Protein AF-A0A7S0FZX9-F1 (afdb_monomer_lite)

Sequence (127 aa):
ELRAYVRLAKHAQAAYGRNFNRLKHFYRRLPENPLNVDRAVVLGKLDLNDADLEIFPSRGPFQPLFYIALDHAYKSVVVSVRGSATFNDVMTDLAASPVTFVARDPRGRNKPVVGATHVGMFLSAKH

Structure (mmCIF, N/CA/C/O backbone):
data_AF-A0A7S0FZX9-F1
#
_entry.id   AF-A0A7S0FZX9-F1
#
loop_
_atom_site.group_PDB
_atom_site.id
_atom_site.type_symbol
_atom_site.label_atom_id
_atom_site.label_alt_id
_atom_site.label_comp_id
_atom_site.label_asym_id
_atom_site.label_entity_id
_atom_site.label_seq_id
_atom_site.pdbx_PDB_ins_code
_atom_site.Cartn_x
_atom_site.Cartn_y
_atom_site.Cartn_z
_atom_site.occupancy
_atom_site.B_iso_or_equiv
_atom_site.auth_seq_id
_atom_site.auth_comp_id
_atom_site.auth_asym_id
_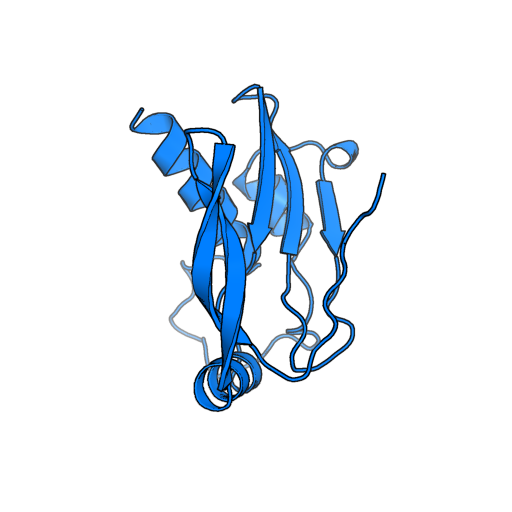atom_site.auth_atom_id
_atom_site.pdbx_PDB_model_num
ATOM 1 N N . GLU A 1 1 ? -0.647 9.099 20.231 1.00 68.81 1 GLU A N 1
ATOM 2 C CA . GLU A 1 1 ? 0.164 9.186 18.994 1.00 68.81 1 GLU A CA 1
ATOM 3 C C . GLU A 1 1 ? 0.994 7.931 18.718 1.00 68.81 1 GLU A C 1
ATOM 5 O O . GLU A 1 1 ? 0.760 7.299 17.697 1.00 68.81 1 GLU A O 1
ATOM 10 N N . LEU A 1 2 ? 1.867 7.478 19.632 1.00 83.94 2 LEU A N 1
ATOM 11 C CA . LEU A 1 2 ? 2.707 6.278 19.424 1.00 83.94 2 LEU A CA 1
ATOM 12 C C . LEU A 1 2 ? 1.925 5.017 18.994 1.00 83.94 2 LEU A C 1
ATOM 14 O O . LEU A 1 2 ? 2.343 4.298 18.092 1.00 83.94 2 LEU A O 1
ATOM 18 N N . ARG A 1 3 ? 0.747 4.770 19.584 1.00 83.88 3 ARG A N 1
ATOM 19 C CA . ARG A 1 3 ? -0.111 3.623 19.226 1.00 83.88 3 ARG A CA 1
ATOM 20 C C . ARG A 1 3 ? -0.625 3.666 17.783 1.00 83.88 3 ARG A C 1
ATOM 22 O O . ARG A 1 3 ? -0.803 2.606 17.193 1.00 83.88 3 ARG A O 1
ATOM 29 N N . ALA A 1 4 ? -0.879 4.852 17.227 1.00 81.50 4 ALA A N 1
ATOM 30 C CA . ALA A 1 4 ? -1.318 5.001 15.838 1.00 81.50 4 ALA A CA 1
ATOM 31 C C . ALA A 1 4 ? -0.157 4.734 14.872 1.00 81.50 4 ALA A C 1
ATOM 33 O O . ALA A 1 4 ? -0.321 3.983 13.917 1.00 81.50 4 ALA A O 1
ATOM 34 N N . TYR A 1 5 ? 1.046 5.232 15.180 1.00 84.94 5 TYR A N 1
ATOM 35 C CA . TYR A 1 5 ? 2.255 4.906 14.415 1.00 84.94 5 TYR A CA 1
ATOM 36 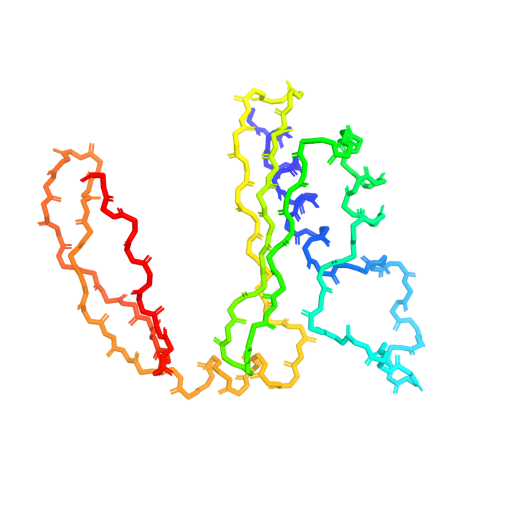C C . TYR A 1 5 ? 2.544 3.404 14.389 1.00 84.94 5 TYR A C 1
ATOM 38 O O . TYR A 1 5 ? 2.790 2.842 13.325 1.00 84.94 5 TYR A O 1
ATOM 46 N N . VAL A 1 6 ? 2.454 2.729 15.539 1.00 86.56 6 VAL A N 1
ATOM 47 C CA . VAL A 1 6 ? 2.632 1.270 15.612 1.00 86.56 6 VAL A CA 1
ATOM 48 C C . VAL A 1 6 ? 1.582 0.539 14.768 1.00 86.56 6 VAL A C 1
ATOM 50 O O . VAL A 1 6 ? 1.913 -0.434 14.093 1.00 86.56 6 VAL A O 1
ATOM 53 N N . ARG A 1 7 ? 0.326 1.005 14.761 1.00 88.88 7 ARG A N 1
ATOM 54 C CA . ARG A 1 7 ? -0.733 0.423 13.924 1.00 88.88 7 ARG A CA 1
ATOM 55 C C . ARG A 1 7 ? -0.447 0.604 12.433 1.00 88.88 7 ARG A C 1
ATOM 57 O O . ARG A 1 7 ? -0.504 -0.372 11.690 1.00 88.88 7 ARG A O 1
ATOM 64 N N . LEU A 1 8 ? -0.058 1.805 12.009 1.00 87.50 8 LEU A N 1
ATOM 65 C CA . LEU A 1 8 ? 0.334 2.080 10.624 1.00 87.50 8 LEU A CA 1
ATOM 66 C C . LEU A 1 8 ? 1.541 1.234 10.193 1.00 87.50 8 LEU A C 1
ATOM 68 O O . LEU A 1 8 ? 1.547 0.689 9.092 1.00 87.50 8 LEU A O 1
ATOM 72 N N . ALA A 1 9 ? 2.523 1.040 11.077 1.00 86.25 9 ALA A N 1
ATOM 73 C CA . ALA A 1 9 ? 3.659 0.160 10.816 1.00 86.25 9 ALA A CA 1
ATOM 74 C C . ALA A 1 9 ? 3.233 -1.309 10.632 1.00 86.25 9 ALA A C 1
ATOM 76 O O . ALA A 1 9 ? 3.765 -1.997 9.761 1.00 86.25 9 ALA A O 1
ATOM 77 N N . LYS A 1 10 ? 2.237 -1.790 11.393 1.00 86.94 10 LYS A N 1
ATOM 78 C CA . LYS A 1 10 ? 1.660 -3.129 11.185 1.00 86.94 10 LYS A CA 1
ATOM 79 C C . LYS A 1 10 ? 0.981 -3.249 9.819 1.00 86.94 10 LYS A C 1
ATOM 81 O O . LYS A 1 10 ? 1.182 -4.264 9.157 1.00 86.94 10 LYS A O 1
ATOM 86 N N . HIS A 1 11 ? 0.240 -2.228 9.377 1.00 89.81 11 HIS A N 1
ATOM 87 C CA . HIS A 1 11 ? -0.336 -2.201 8.026 1.00 89.81 11 HIS A CA 1
ATOM 88 C C . HIS A 1 11 ? 0.759 -2.257 6.955 1.00 89.81 11 HIS A C 1
ATOM 90 O O . HIS A 1 11 ? 0.736 -3.136 6.095 1.00 89.81 11 HIS A O 1
ATOM 96 N N . ALA A 1 12 ? 1.778 -1.401 7.070 1.00 87.25 12 ALA A N 1
ATOM 97 C CA . ALA A 1 12 ? 2.921 -1.403 6.159 1.00 87.25 12 ALA A CA 1
ATOM 98 C C . ALA A 1 12 ? 3.607 -2.779 6.098 1.00 87.25 12 ALA A C 1
ATOM 100 O O . ALA A 1 12 ? 3.921 -3.268 5.018 1.00 87.25 12 ALA A O 1
ATOM 101 N N . GLN A 1 13 ? 3.785 -3.452 7.238 1.00 84.06 13 GLN A N 1
ATOM 102 C CA . GLN A 1 13 ? 4.362 -4.795 7.288 1.00 84.06 13 GLN A CA 1
ATOM 103 C C . GLN A 1 13 ? 3.442 -5.865 6.671 1.00 84.06 13 GLN A C 1
ATOM 105 O O . GLN A 1 13 ? 3.927 -6.844 6.095 1.00 84.06 13 GLN A O 1
ATOM 110 N N . ALA A 1 14 ? 2.125 -5.723 6.822 1.00 85.19 14 ALA A N 1
ATOM 111 C CA . ALA A 1 14 ? 1.137 -6.647 6.277 1.00 85.19 14 ALA A CA 1
ATOM 112 C C . ALA A 1 14 ? 1.092 -6.606 4.742 1.00 85.19 14 ALA A C 1
ATOM 114 O O . ALA A 1 14 ? 0.970 -7.662 4.125 1.00 85.19 14 ALA A O 1
ATOM 115 N N . ALA A 1 15 ? 1.310 -5.437 4.127 1.00 84.50 15 ALA A N 1
ATOM 116 C CA . ALA A 1 15 ? 1.363 -5.281 2.669 1.00 84.50 15 ALA A CA 1
ATOM 117 C C . ALA A 1 15 ? 2.446 -6.141 1.988 1.00 84.50 15 ALA A C 1
ATOM 119 O O . ALA A 1 15 ? 2.318 -6.502 0.820 1.00 84.50 15 ALA A O 1
ATOM 120 N N . TYR A 1 16 ? 3.499 -6.534 2.712 1.00 80.00 16 TYR A N 1
ATOM 121 C CA . TYR A 1 16 ? 4.521 -7.448 2.193 1.00 80.00 16 TYR A CA 1
ATOM 122 C C . TYR A 1 16 ? 4.095 -8.922 2.201 1.00 80.00 16 TYR A C 1
ATOM 124 O O . TYR A 1 16 ? 4.862 -9.765 1.738 1.00 80.00 16 TYR A O 1
ATOM 132 N N . GLY A 1 17 ? 2.923 -9.265 2.751 1.00 67.00 17 GLY A N 1
ATOM 133 C CA . GLY A 1 17 ? 2.390 -10.633 2.762 1.00 67.00 17 GLY A CA 1
ATOM 134 C C . GLY A 1 17 ? 3.284 -11.659 3.472 1.00 67.00 17 GLY A C 1
ATOM 135 O O . GLY A 1 17 ? 3.121 -12.857 3.281 1.00 67.00 17 GLY A O 1
ATOM 136 N N . ARG A 1 18 ? 4.275 -11.225 4.269 1.00 59.81 18 ARG A N 1
ATOM 137 C CA . ARG A 1 18 ? 5.278 -12.120 4.869 1.00 59.81 18 ARG A CA 1
ATOM 138 C C . ARG A 1 18 ? 5.344 -11.993 6.384 1.00 59.81 18 ARG A C 1
ATOM 140 O O . ARG A 1 18 ? 5.336 -10.903 6.963 1.00 59.81 18 ARG A O 1
ATOM 147 N N . ASN A 1 19 ? 5.481 -13.137 7.046 1.00 47.91 19 ASN A N 1
ATOM 148 C CA . ASN A 1 19 ? 5.979 -13.206 8.415 1.00 47.91 19 ASN A CA 1
ATOM 149 C C . ASN A 1 19 ? 7.499 -12.990 8.393 1.00 47.91 19 ASN A C 1
ATOM 151 O O . ASN A 1 19 ? 8.257 -13.889 8.034 1.00 47.91 19 ASN A O 1
ATOM 155 N N . PHE A 1 20 ? 7.952 -11.798 8.789 1.00 40.91 20 PHE A N 1
ATOM 156 C CA . PHE A 1 20 ? 9.373 -11.419 8.822 1.00 40.91 20 PHE A CA 1
ATOM 157 C C . PHE A 1 20 ? 10.227 -12.276 9.785 1.00 40.91 20 PHE A C 1
ATOM 159 O O . PHE A 1 20 ? 11.449 -12.261 9.697 1.00 40.91 20 PHE A O 1
ATOM 166 N N . ASN A 1 21 ? 9.608 -13.113 10.629 1.00 38.34 21 ASN A N 1
ATOM 167 C CA . ASN A 1 21 ? 10.297 -14.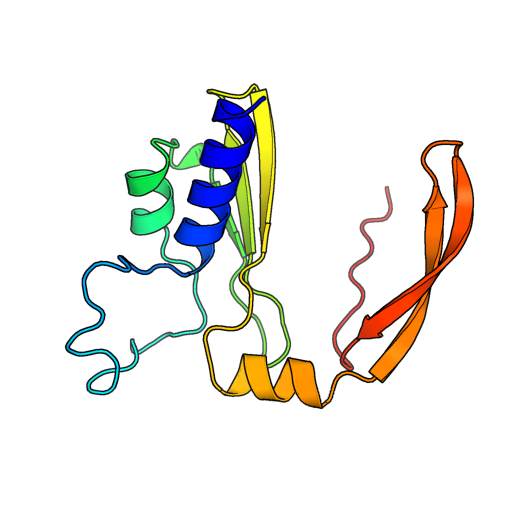039 11.540 1.00 38.34 21 ASN A CA 1
ATOM 168 C C . ASN A 1 21 ? 10.952 -15.263 10.851 1.00 38.34 21 ASN A C 1
ATOM 170 O O . ASN A 1 21 ? 11.554 -16.090 11.531 1.00 38.34 21 ASN A O 1
ATOM 174 N N . ARG A 1 22 ? 10.871 -15.411 9.518 1.00 40.47 22 ARG A N 1
ATOM 175 C CA . ARG A 1 22 ? 11.459 -16.542 8.756 1.00 40.47 22 ARG A CA 1
ATOM 176 C C . ARG A 1 22 ? 12.544 -16.127 7.745 1.00 40.47 22 ARG A C 1
ATOM 178 O O . ARG A 1 22 ? 12.664 -16.703 6.667 1.00 40.47 22 ARG A O 1
ATOM 185 N N . LEU A 1 23 ? 13.394 -15.169 8.109 1.00 40.25 23 LEU A N 1
ATOM 186 C CA . LEU A 1 23 ? 14.526 -14.700 7.285 1.00 40.25 23 LEU A CA 1
ATOM 187 C C . LEU A 1 23 ? 15.630 -15.749 7.004 1.00 40.25 23 LEU A C 1
ATOM 189 O O . LEU A 1 23 ? 16.475 -15.517 6.148 1.00 40.25 23 LEU A O 1
ATOM 193 N N . LYS A 1 24 ? 15.624 -16.930 7.642 1.00 40.44 24 LYS A N 1
ATOM 194 C CA . LYS A 1 24 ? 16.688 -17.946 7.470 1.00 40.44 24 LYS A CA 1
ATOM 195 C C . LYS A 1 24 ? 16.615 -18.791 6.183 1.00 40.44 24 LYS A C 1
ATOM 197 O O . LYS A 1 24 ? 17.569 -19.500 5.884 1.00 40.44 24 LYS A O 1
ATOM 202 N N . HIS A 1 25 ? 15.538 -18.718 5.395 1.00 41.72 25 HIS A N 1
ATOM 203 C CA . HIS A 1 25 ? 15.368 -19.551 4.183 1.00 41.72 25 HIS A CA 1
ATOM 204 C C . HIS A 1 25 ? 15.021 -18.754 2.914 1.00 41.72 25 HIS A C 1
ATOM 206 O O . HIS A 1 25 ? 14.532 -19.308 1.930 1.00 41.72 25 HIS A O 1
ATOM 212 N N . PHE A 1 26 ? 15.288 -17.447 2.941 1.00 43.56 26 PHE A N 1
ATOM 213 C CA . PHE A 1 26 ? 14.672 -16.439 2.076 1.00 43.56 26 PHE A CA 1
ATOM 214 C C . PHE A 1 26 ? 14.947 -16.583 0.567 1.00 43.56 26 PHE A C 1
ATOM 216 O O . PHE A 1 26 ? 14.169 -16.077 -0.233 1.00 43.56 26 PHE A O 1
ATOM 223 N N . TYR A 1 27 ? 15.994 -17.308 0.165 1.00 41.12 27 TYR A N 1
ATOM 224 C CA . TYR A 1 27 ? 16.368 -17.459 -1.248 1.00 41.12 27 TYR A CA 1
ATOM 225 C C . TYR A 1 27 ? 15.937 -18.780 -1.897 1.00 41.12 27 TYR A C 1
ATOM 227 O O . TYR A 1 27 ? 16.167 -18.961 -3.088 1.00 41.12 27 TYR A O 1
ATOM 235 N N . ARG A 1 28 ? 15.325 -19.725 -1.162 1.00 39.59 28 ARG A N 1
ATOM 236 C CA . ARG A 1 28 ? 15.138 -21.090 -1.698 1.00 39.59 28 ARG A CA 1
ATOM 237 C C . ARG A 1 28 ? 13.801 -21.344 -2.399 1.00 39.59 28 ARG A C 1
ATOM 239 O O . ARG A 1 28 ? 13.725 -22.288 -3.176 1.00 39.59 28 ARG A O 1
ATOM 246 N N . ARG A 1 29 ? 12.771 -20.524 -2.161 1.00 41.62 29 ARG A N 1
ATOM 247 C CA . ARG A 1 29 ? 11.498 -20.538 -2.908 1.00 41.62 29 ARG A CA 1
ATOM 248 C C . ARG A 1 29 ? 10.879 -19.144 -2.895 1.00 41.62 29 ARG A C 1
ATOM 250 O O . ARG A 1 29 ? 10.380 -18.700 -1.862 1.00 41.62 29 ARG A O 1
ATOM 257 N N . LEU A 1 30 ? 10.918 -18.456 -4.032 1.00 43.38 30 LEU A N 1
ATOM 258 C CA . LEU A 1 30 ? 10.008 -17.339 -4.271 1.00 43.38 30 LEU A CA 1
ATOM 259 C C . LEU A 1 30 ? 8.590 -17.933 -4.353 1.00 43.38 30 LEU A C 1
ATOM 261 O O . LEU A 1 30 ? 8.433 -18.976 -4.989 1.00 43.38 30 LEU A O 1
ATOM 265 N N . PRO A 1 31 ? 7.579 -17.357 -3.676 1.00 45.72 31 PRO A N 1
ATOM 266 C CA . PRO A 1 31 ? 6.205 -17.823 -3.828 1.00 45.72 31 PRO A CA 1
ATOM 267 C C . PRO A 1 31 ? 5.824 -17.770 -5.310 1.00 45.72 31 PRO A C 1
ATOM 269 O O . PRO A 1 31 ? 6.215 -16.832 -6.001 1.00 45.72 31 PRO A O 1
ATOM 272 N N . GLU A 1 32 ? 5.054 -18.755 -5.776 1.00 43.91 32 GLU A N 1
ATOM 273 C CA . GLU A 1 32 ? 4.628 -18.899 -7.180 1.00 43.91 32 GLU A CA 1
ATOM 274 C C . GLU A 1 32 ? 3.847 -17.682 -7.705 1.00 43.91 32 GLU A C 1
ATOM 276 O O . GLU A 1 32 ? 3.646 -17.545 -8.907 1.00 43.91 32 GLU A O 1
ATOM 281 N N . ASN A 1 33 ? 3.456 -16.756 -6.821 1.00 48.31 33 ASN A N 1
ATOM 282 C CA . ASN A 1 33 ? 2.839 -15.496 -7.198 1.00 48.31 33 ASN A CA 1
ATOM 283 C C . ASN A 1 33 ? 3.314 -14.321 -6.305 1.00 48.31 33 ASN A C 1
ATOM 285 O O . ASN A 1 33 ? 2.630 -13.939 -5.355 1.00 48.31 33 ASN A O 1
ATOM 289 N N . PRO A 1 34 ? 4.494 -13.720 -6.568 1.00 53.00 34 PRO A N 1
ATOM 290 C CA . PRO A 1 34 ? 5.037 -12.595 -5.788 1.00 53.00 34 PRO A CA 1
ATOM 291 C C . PRO A 1 34 ? 4.285 -11.267 -6.026 1.00 53.00 34 PRO A C 1
ATOM 293 O O . PRO A 1 34 ? 4.638 -10.228 -5.454 1.00 53.00 34 PRO A O 1
ATOM 296 N N . LEU A 1 35 ? 3.258 -11.309 -6.880 1.00 54.59 35 LEU A N 1
ATOM 297 C CA . LEU A 1 35 ? 2.477 -10.176 -7.355 1.00 54.59 35 LEU A CA 1
ATOM 298 C C . LEU A 1 35 ? 1.201 -9.925 -6.545 1.00 54.59 35 LEU A C 1
ATOM 300 O O . LEU A 1 35 ? 0.430 -9.066 -6.943 1.00 54.59 35 LEU A O 1
ATOM 304 N N . ASN A 1 36 ? 0.957 -10.633 -5.438 1.00 63.00 36 ASN A N 1
ATOM 305 C CA . ASN A 1 36 ? -0.265 -10.461 -4.650 1.00 63.00 36 ASN A CA 1
ATOM 306 C C . ASN A 1 36 ? 0.031 -10.210 -3.167 1.00 63.00 36 ASN A C 1
ATOM 308 O O . ASN A 1 36 ? 0.938 -10.806 -2.584 1.00 63.00 36 ASN A O 1
ATOM 312 N N . VAL A 1 37 ? -0.753 -9.318 -2.557 1.00 71.69 37 VAL A N 1
ATOM 313 C CA . VAL A 1 37 ? -0.823 -9.174 -1.098 1.00 71.69 37 VAL A CA 1
ATOM 314 C C . VAL A 1 37 ? -1.603 -10.367 -0.544 1.00 71.69 37 VAL A C 1
ATOM 316 O O . VAL A 1 37 ? -2.683 -10.685 -1.038 1.00 71.69 37 VAL A O 1
ATOM 319 N N . ASP A 1 38 ? -1.067 -11.031 0.479 1.00 77.69 38 ASP A N 1
ATOM 320 C CA . ASP A 1 38 ? -1.739 -12.167 1.114 1.00 77.69 38 ASP A CA 1
ATOM 321 C C . ASP A 1 38 ? -2.841 -11.678 2.067 1.00 77.69 38 ASP A C 1
ATOM 323 O O . ASP A 1 38 ? -2.569 -11.102 3.124 1.00 77.69 38 ASP A O 1
ATOM 327 N N . ARG A 1 39 ? -4.095 -11.934 1.684 1.00 84.06 39 ARG A N 1
ATOM 328 C CA . ARG A 1 39 ? -5.296 -11.566 2.441 1.00 84.06 39 ARG A CA 1
ATOM 329 C C . ARG A 1 39 ? -5.299 -12.128 3.856 1.00 84.06 39 ARG A C 1
ATOM 331 O O . ARG A 1 39 ? -5.562 -11.387 4.799 1.00 84.06 39 ARG A O 1
ATOM 338 N N . ALA A 1 40 ? -4.948 -13.401 4.021 1.00 80.50 40 ALA A N 1
ATOM 339 C CA . ALA A 1 40 ? -4.939 -14.051 5.327 1.00 80.50 40 ALA A CA 1
ATOM 340 C C . ALA A 1 40 ? -3.889 -13.420 6.251 1.00 80.50 40 ALA A C 1
ATOM 342 O O . ALA A 1 40 ? -4.126 -13.253 7.449 1.00 80.50 40 ALA A O 1
ATOM 343 N N . VAL A 1 41 ? -2.747 -13.001 5.695 1.00 7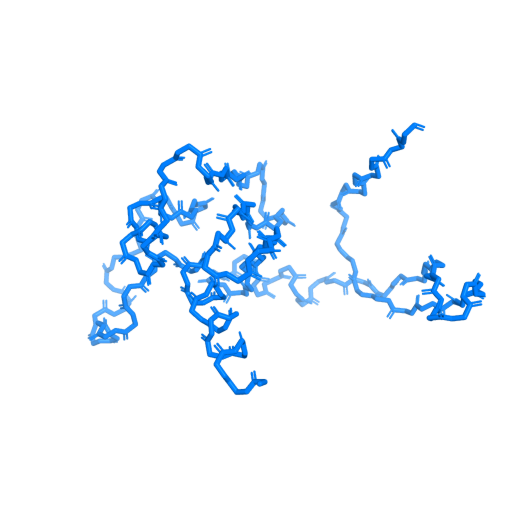9.38 41 VAL A N 1
ATOM 344 C CA . VAL A 1 41 ? -1.716 -12.280 6.454 1.00 79.38 41 VAL A CA 1
ATOM 345 C C . VAL A 1 41 ? -2.206 -10.905 6.903 1.00 79.38 41 VAL A C 1
ATOM 347 O O . VAL A 1 41 ? -1.933 -10.519 8.041 1.00 79.38 41 VAL A O 1
ATOM 350 N N . VAL A 1 42 ? -2.913 -10.163 6.045 1.00 81.19 42 VAL A N 1
ATOM 351 C CA . VAL A 1 42 ? -3.456 -8.841 6.399 1.00 81.19 42 VAL A CA 1
ATOM 352 C C . VAL A 1 42 ? -4.504 -8.971 7.500 1.00 81.19 42 VAL A C 1
ATOM 354 O O . VAL A 1 42 ? -4.347 -8.346 8.550 1.00 81.19 42 VAL A O 1
ATOM 357 N N . LEU A 1 43 ? -5.508 -9.830 7.307 1.00 84.88 43 LEU A N 1
ATOM 358 C CA . LEU A 1 43 ? -6.577 -10.049 8.284 1.00 84.88 43 LEU A CA 1
ATOM 359 C C . LEU A 1 43 ? -6.013 -10.535 9.627 1.00 84.88 43 LEU A C 1
ATOM 361 O O . LEU A 1 43 ? -6.287 -9.936 10.664 1.00 84.88 43 LEU A O 1
ATOM 365 N N . GLY A 1 44 ? -5.135 -11.544 9.613 1.00 81.38 44 GLY A N 1
ATOM 366 C CA . GLY A 1 44 ? -4.587 -12.134 10.836 1.00 81.38 44 GLY A CA 1
ATOM 367 C C . GLY A 1 44 ? -3.641 -11.219 11.625 1.00 81.38 44 GLY A C 1
ATOM 368 O O . GLY A 1 44 ? -3.597 -11.292 12.850 1.00 81.38 44 GLY A O 1
ATOM 369 N N . LYS A 1 45 ? -2.873 -10.338 10.966 1.00 81.06 45 LYS A N 1
ATOM 370 C CA . LYS A 1 45 ? -1.960 -9.409 11.668 1.00 81.06 45 LYS A CA 1
ATOM 371 C C . LYS A 1 45 ? -2.660 -8.184 12.244 1.00 81.06 45 LYS A C 1
ATOM 373 O O . LYS A 1 45 ? -2.121 -7.546 13.157 1.00 81.06 45 LYS A O 1
ATOM 378 N N . LEU A 1 46 ? -3.783 -7.801 11.649 1.00 85.44 46 LEU A N 1
ATOM 379 C CA . LEU A 1 46 ? -4.450 -6.539 11.938 1.00 85.44 46 LEU A CA 1
ATOM 380 C C . LEU A 1 46 ? -5.796 -6.722 12.629 1.00 85.44 46 LEU A C 1
ATOM 382 O O . LEU A 1 46 ? -6.333 -5.717 13.086 1.00 85.44 46 LEU A O 1
ATOM 386 N N . ASP A 1 47 ? -6.277 -7.955 12.780 1.00 86.50 47 ASP A N 1
ATOM 387 C CA . ASP A 1 47 ? -7.580 -8.236 13.389 1.00 86.50 47 ASP A CA 1
ATOM 388 C C . ASP A 1 47 ? -8.688 -7.437 12.679 1.00 86.50 47 ASP A C 1
ATOM 390 O O . ASP A 1 47 ? -9.462 -6.701 13.284 1.00 86.50 47 ASP A O 1
ATOM 394 N N . LEU A 1 48 ? -8.646 -7.475 11.343 1.00 86.38 48 LEU A N 1
ATOM 395 C CA . LEU A 1 48 ? -9.629 -6.835 10.470 1.00 86.38 48 LEU A CA 1
ATOM 396 C C . LEU A 1 48 ? -10.672 -7.867 10.054 1.00 86.38 48 LEU A C 1
ATOM 398 O O . LEU A 1 48 ? -10.343 -9.046 9.897 1.00 86.38 48 LEU A O 1
ATOM 402 N N . ASN A 1 49 ? -11.899 -7.416 9.798 1.00 89.38 49 ASN A N 1
ATOM 403 C CA . ASN A 1 49 ? -12.893 -8.274 9.167 1.00 89.38 49 ASN A CA 1
ATOM 404 C C . ASN A 1 49 ? -12.612 -8.401 7.671 1.00 89.38 49 ASN A C 1
ATOM 406 O O . ASN A 1 49 ? -12.066 -7.499 7.036 1.00 89.38 49 ASN A O 1
ATOM 410 N N . ASP A 1 50 ? -13.051 -9.512 7.090 1.00 87.62 50 ASP A N 1
ATOM 411 C CA . ASP A 1 50 ? -12.870 -9.763 5.662 1.00 87.62 50 ASP A CA 1
ATOM 412 C C . ASP A 1 50 ? -13.595 -8.734 4.778 1.00 87.62 50 ASP A C 1
ATOM 414 O O . ASP A 1 50 ? -13.044 -8.286 3.776 1.00 87.62 50 ASP A O 1
ATOM 418 N N . ALA A 1 51 ? -14.791 -8.302 5.191 1.00 90.94 51 ALA A N 1
ATOM 419 C CA . ALA A 1 51 ? -15.578 -7.282 4.494 1.00 90.94 51 ALA A CA 1
ATOM 420 C C . ALA A 1 51 ? -14.923 -5.887 4.509 1.00 90.94 51 ALA A C 1
ATOM 422 O O . ALA A 1 51 ? -15.255 -5.041 3.683 1.00 90.94 51 ALA A O 1
ATOM 423 N N . ASP A 1 52 ? -13.980 -5.664 5.425 1.00 91.19 52 ASP A N 1
ATOM 424 C CA . ASP A 1 52 ? -13.305 -4.383 5.624 1.00 91.19 52 ASP A CA 1
ATOM 425 C C . ASP A 1 52 ? -12.001 -4.283 4.825 1.00 91.19 52 ASP A C 1
ATOM 427 O O . ASP A 1 52 ? -11.254 -3.322 4.999 1.00 91.19 52 ASP A O 1
ATOM 431 N N . LEU A 1 53 ? -11.695 -5.266 3.972 1.00 89.44 53 LEU A N 1
ATOM 432 C CA . LEU A 1 53 ? -10.441 -5.358 3.235 1.00 89.44 53 LEU A CA 1
ATOM 433 C C . LEU A 1 53 ? -10.677 -5.566 1.737 1.00 89.44 53 LEU A C 1
ATOM 435 O O . LEU A 1 53 ? -11.259 -6.565 1.320 1.00 89.44 53 LEU A O 1
ATOM 439 N N . GLU A 1 54 ? -10.090 -4.694 0.922 1.00 90.12 54 GLU A N 1
ATOM 440 C CA . GLU A 1 54 ? -10.019 -4.861 -0.528 1.00 90.12 54 GLU A CA 1
ATOM 441 C C . GLU A 1 54 ? -8.564 -4.852 -1.000 1.00 90.12 54 GLU A C 1
ATOM 443 O O . GLU A 1 54 ? -7.805 -3.923 -0.715 1.00 90.12 54 GLU A O 1
ATOM 448 N N . ILE A 1 55 ? -8.158 -5.900 -1.720 1.00 84.50 55 ILE A N 1
ATOM 449 C CA . ILE A 1 55 ? -6.788 -6.073 -2.215 1.00 84.50 55 ILE A CA 1
ATOM 450 C C . ILE A 1 55 ? -6.767 -5.840 -3.715 1.00 84.50 55 ILE A C 1
ATOM 452 O O . ILE A 1 55 ? -7.493 -6.491 -4.461 1.00 84.50 55 ILE A O 1
ATOM 456 N N . PHE A 1 56 ? -5.861 -4.973 -4.158 1.00 80.31 56 PHE A N 1
ATOM 457 C CA . PHE A 1 56 ? -5.697 -4.648 -5.565 1.00 80.31 56 PHE A CA 1
ATOM 458 C C . PHE A 1 56 ? -4.462 -5.379 -6.102 1.00 80.31 56 PHE A C 1
ATOM 460 O O . PHE A 1 56 ? -3.335 -5.011 -5.754 1.00 80.31 56 PHE A O 1
ATOM 467 N N . PRO A 1 57 ? -4.641 -6.437 -6.916 1.00 70.00 57 PRO A N 1
ATOM 468 C CA . PRO A 1 57 ? -3.520 -7.150 -7.506 1.00 70.00 57 PRO A CA 1
ATOM 469 C C . PRO A 1 57 ? -2.807 -6.266 -8.530 1.00 70.00 57 PRO A C 1
ATOM 471 O O . PRO A 1 57 ? -3.418 -5.428 -9.201 1.00 70.00 57 PRO A O 1
ATOM 474 N N . SER A 1 58 ? -1.507 -6.494 -8.685 1.00 70.69 58 SER A N 1
ATOM 475 C CA . SER A 1 58 ? -0.710 -5.811 -9.696 1.00 70.69 58 SER A CA 1
ATOM 476 C C . SER A 1 58 ? -1.099 -6.330 -11.073 1.00 70.69 58 SER A C 1
ATOM 478 O O . SER A 1 58 ? -1.131 -7.540 -11.296 1.00 70.69 58 SER A O 1
ATOM 480 N N . ARG A 1 59 ? -1.380 -5.425 -12.017 1.00 69.19 59 ARG A N 1
ATOM 481 C CA . ARG A 1 59 ? -1.671 -5.779 -13.417 1.00 69.19 59 ARG A CA 1
ATOM 482 C C . ARG A 1 59 ? -0.441 -5.665 -14.319 1.00 69.19 59 ARG A C 1
ATOM 484 O O . ARG A 1 59 ? -0.577 -5.738 -15.537 1.00 69.19 59 ARG A O 1
ATOM 491 N N . GLY A 1 60 ? 0.753 -5.461 -13.759 1.00 67.06 60 GLY A N 1
ATOM 492 C CA . GLY A 1 60 ? 1.979 -5.363 -14.544 1.00 67.06 60 GLY A CA 1
ATOM 493 C C . GLY A 1 60 ? 3.235 -5.090 -13.712 1.00 67.06 60 GLY A C 1
ATOM 494 O O . GLY A 1 60 ? 3.141 -4.684 -12.559 1.00 67.06 60 GLY A O 1
ATOM 495 N N . PRO A 1 61 ? 4.431 -5.258 -14.297 1.00 62.00 61 PRO A N 1
ATOM 496 C CA . PRO A 1 61 ? 5.706 -5.247 -13.569 1.00 62.00 61 PRO A CA 1
ATOM 497 C C . PRO A 1 61 ? 6.044 -3.924 -12.864 1.00 62.00 61 PRO A C 1
ATOM 499 O O . PRO A 1 61 ? 6.881 -3.931 -11.973 1.00 62.00 61 PRO A O 1
ATOM 502 N N . PHE A 1 62 ? 5.389 -2.822 -13.244 1.00 67.62 62 PHE A N 1
ATOM 503 C CA . PHE A 1 62 ? 5.601 -1.477 -12.692 1.00 67.62 62 PHE A CA 1
ATOM 504 C C . PHE A 1 62 ? 4.409 -0.967 -11.869 1.00 67.62 62 PHE A C 1
ATOM 506 O O . PHE A 1 62 ? 4.381 0.199 -11.482 1.00 67.62 62 PHE A O 1
ATOM 513 N N . GLN A 1 63 ? 3.373 -1.790 -11.663 1.00 67.88 63 GLN A N 1
ATOM 514 C CA . GLN A 1 63 ? 2.193 -1.357 -10.920 1.00 67.88 63 GLN A CA 1
ATOM 515 C C . GLN A 1 63 ? 2.359 -1.610 -9.421 1.00 67.88 63 GLN A C 1
ATOM 517 O O . GLN A 1 63 ? 2.720 -2.729 -9.034 1.00 67.88 63 GLN A O 1
ATOM 522 N N . PRO A 1 64 ? 2.052 -0.605 -8.577 1.00 75.00 64 PRO A N 1
ATOM 523 C CA . PRO A 1 64 ? 2.171 -0.746 -7.140 1.00 75.00 64 PRO A CA 1
ATOM 524 C C . PRO A 1 64 ? 1.183 -1.790 -6.631 1.00 75.00 64 PRO A C 1
ATOM 526 O O . PRO A 1 64 ? 0.042 -1.875 -7.087 1.00 75.00 64 PRO A O 1
ATOM 529 N N . LEU A 1 65 ? 1.621 -2.548 -5.632 1.00 80.25 65 LEU A N 1
ATOM 530 C CA . LEU A 1 65 ? 0.751 -3.444 -4.886 1.00 80.25 65 LEU A CA 1
ATOM 531 C C . LEU A 1 65 ? 0.222 -2.740 -3.663 1.00 80.25 65 LEU A C 1
ATOM 533 O O . LEU A 1 65 ? 0.998 -2.221 -2.865 1.00 80.25 65 LEU A O 1
ATOM 537 N N . PHE A 1 66 ? -1.093 -2.728 -3.508 1.00 86.75 66 PHE A N 1
ATOM 538 C CA . PHE A 1 66 ? -1.718 -2.079 -2.373 1.00 86.75 66 PHE A CA 1
ATOM 539 C C . PHE A 1 66 ? -3.029 -2.753 -1.991 1.00 86.75 66 PHE A C 1
ATOM 541 O O . PHE A 1 66 ? -3.626 -3.515 -2.753 1.00 86.75 66 PHE A O 1
ATOM 548 N N . TYR A 1 67 ? -3.476 -2.455 -0.782 1.00 89.06 67 TYR A N 1
ATOM 549 C CA . TYR A 1 67 ? -4.818 -2.774 -0.330 1.00 89.06 67 TYR A CA 1
ATOM 550 C C . TYR A 1 67 ? -5.434 -1.548 0.338 1.00 89.06 67 TYR A C 1
ATOM 552 O O . TYR A 1 67 ? -4.727 -0.637 0.787 1.00 89.06 67 TYR A O 1
ATOM 560 N N . ILE A 1 68 ? -6.758 -1.542 0.406 1.00 91.94 68 ILE A N 1
ATOM 561 C CA . ILE A 1 68 ? -7.548 -0.566 1.146 1.00 91.94 68 ILE A CA 1
ATOM 562 C C . ILE A 1 68 ? -8.234 -1.316 2.282 1.00 91.94 68 ILE A C 1
ATOM 564 O O . ILE A 1 68 ? -8.799 -2.383 2.059 1.00 91.94 68 ILE A O 1
ATOM 568 N N . ALA A 1 69 ? -8.147 -0.782 3.497 1.00 93.00 69 ALA A N 1
ATOM 569 C CA . ALA A 1 69 ? -8.789 -1.363 4.666 1.00 93.00 69 ALA A CA 1
ATOM 570 C C . ALA A 1 69 ? -9.564 -0.324 5.479 1.00 93.00 69 ALA A C 1
ATOM 572 O O . ALA A 1 69 ? -9.117 0.818 5.620 1.00 93.00 69 ALA A O 1
ATOM 573 N N . LEU A 1 70 ? -10.685 -0.740 6.065 1.00 93.12 70 LEU A N 1
ATOM 574 C CA . LEU A 1 70 ? -11.385 -0.000 7.111 1.00 93.12 70 LEU A CA 1
ATOM 575 C C . LEU A 1 70 ? -10.863 -0.464 8.476 1.00 93.12 70 LEU A C 1
ATOM 577 O O . LEU A 1 70 ? -11.123 -1.580 8.914 1.00 93.12 70 LEU A O 1
ATOM 581 N N . ASP A 1 71 ? -10.098 0.386 9.161 1.00 91.25 71 ASP A N 1
ATOM 582 C CA . ASP A 1 71 ? -9.575 0.093 10.498 1.00 91.25 71 ASP A CA 1
ATOM 583 C C . ASP A 1 71 ? -10.482 0.705 11.570 1.00 91.25 71 ASP A C 1
ATOM 585 O O . ASP A 1 71 ? -10.300 1.841 12.022 1.00 91.25 71 ASP A O 1
ATOM 589 N N . HIS A 1 72 ? -11.478 -0.070 11.997 1.00 90.31 72 HIS A N 1
ATOM 590 C CA . HIS A 1 72 ? -12.446 0.354 13.008 1.00 90.31 72 HIS A CA 1
ATOM 591 C C . HIS A 1 72 ? -11.813 0.670 14.368 1.00 90.31 72 HIS A C 1
ATOM 593 O O . HIS A 1 72 ? -12.312 1.549 15.074 1.00 90.31 72 HIS A O 1
ATOM 599 N N . ALA A 1 73 ? -10.691 0.030 14.722 1.00 88.00 73 ALA A N 1
ATOM 600 C CA . ALA A 1 73 ? -10.004 0.287 15.988 1.00 88.00 73 ALA A CA 1
ATOM 601 C C . ALA A 1 73 ? -9.467 1.728 16.073 1.00 88.00 73 ALA A C 1
ATOM 603 O O . ALA A 1 73 ? -9.396 2.303 17.160 1.00 88.00 73 ALA A O 1
ATOM 604 N N . TYR A 1 74 ? -9.131 2.324 14.925 1.00 87.62 74 TYR A N 1
ATOM 605 C CA . TYR A 1 74 ? -8.602 3.687 14.821 1.00 87.62 74 TYR A CA 1
ATOM 606 C C . TYR A 1 74 ? -9.522 4.640 14.047 1.00 87.62 74 TYR A C 1
ATOM 608 O O . TYR A 1 74 ? -9.168 5.804 13.862 1.00 87.62 74 TYR A O 1
ATOM 616 N N . LYS A 1 75 ? -10.719 4.175 13.659 1.00 90.62 75 LYS A N 1
ATOM 617 C CA . LYS A 1 75 ? -11.728 4.927 12.895 1.00 90.62 75 LYS A CA 1
ATOM 618 C C . LYS A 1 75 ? -11.140 5.567 11.632 1.00 90.62 75 LYS A C 1
ATOM 620 O O . LYS A 1 75 ? -11.384 6.740 11.353 1.00 90.62 75 LYS A O 1
ATOM 625 N N . SER A 1 76 ? -10.344 4.803 10.888 1.00 89.62 76 SER A N 1
ATOM 626 C CA . SER A 1 76 ? -9.622 5.292 9.714 1.00 89.62 76 SER A CA 1
ATOM 627 C C . SER A 1 76 ? -9.807 4.392 8.496 1.00 89.62 76 SER A C 1
ATOM 629 O O . SER A 1 76 ? -9.987 3.182 8.605 1.00 89.62 76 SER A O 1
ATOM 631 N N . VAL A 1 77 ? -9.719 5.005 7.316 1.00 93.19 77 VAL A N 1
ATOM 632 C CA . VAL A 1 77 ? -9.498 4.293 6.054 1.00 93.19 77 VAL A CA 1
ATOM 633 C C . VAL A 1 77 ? -7.995 4.262 5.811 1.00 93.19 77 VAL A C 1
ATOM 635 O O . VAL A 1 77 ? -7.344 5.309 5.815 1.00 93.19 77 VAL A O 1
ATOM 638 N N . VAL A 1 78 ? -7.432 3.075 5.615 1.00 92.50 78 VAL A N 1
ATOM 639 C CA . VAL A 1 78 ? -5.996 2.877 5.411 1.00 92.50 78 VAL A CA 1
ATOM 640 C C . VAL A 1 78 ? -5.752 2.379 3.997 1.00 92.50 78 VAL A C 1
ATOM 642 O O . VAL A 1 78 ? -6.188 1.292 3.632 1.00 92.50 78 VAL A O 1
ATOM 645 N N . VAL A 1 79 ? -4.995 3.152 3.223 1.00 91.81 79 VAL A N 1
ATOM 646 C CA . VAL A 1 79 ? -4.413 2.697 1.957 1.00 91.81 79 VAL A CA 1
ATOM 647 C C . VAL A 1 79 ? -2.976 2.289 2.242 1.00 91.81 79 VAL A C 1
ATOM 649 O O . VAL A 1 79 ? -2.146 3.131 2.586 1.00 91.81 79 VAL A O 1
ATOM 652 N N . SER A 1 80 ? -2.677 0.996 2.143 1.00 90.19 80 SER A N 1
ATOM 653 C CA . SER A 1 80 ? -1.327 0.488 2.380 1.00 90.19 80 SER A CA 1
ATOM 654 C C . SER A 1 80 ? -0.685 0.088 1.066 1.00 90.19 80 SER A C 1
ATOM 656 O O . SER A 1 80 ? -1.100 -0.882 0.438 1.00 90.19 80 SER A O 1
ATOM 658 N N . VAL A 1 81 ? 0.331 0.849 0.665 1.00 87.31 81 VAL A N 1
ATOM 659 C CA . VAL A 1 81 ? 1.128 0.588 -0.534 1.00 87.31 81 VAL A CA 1
ATOM 660 C C . VAL A 1 81 ? 2.376 -0.188 -0.130 1.00 87.31 81 VAL A C 1
ATOM 662 O O . VAL A 1 81 ? 3.126 0.232 0.754 1.00 87.31 81 VAL A O 1
ATOM 665 N N . ARG A 1 82 ? 2.595 -1.336 -0.767 1.00 85.62 82 ARG A N 1
ATOM 666 C CA . ARG A 1 82 ? 3.808 -2.133 -0.606 1.00 85.62 82 ARG A CA 1
ATOM 667 C C . ARG A 1 82 ? 4.972 -1.390 -1.259 1.00 85.62 82 ARG A C 1
ATOM 669 O O . ARG A 1 82 ? 4.869 -0.978 -2.410 1.00 85.62 82 ARG A O 1
ATOM 676 N N . GLY A 1 83 ? 6.077 -1.257 -0.532 1.00 79.31 83 GLY A N 1
ATOM 677 C CA . GLY A 1 83 ? 7.348 -0.837 -1.120 1.00 79.31 83 GLY A CA 1
ATOM 678 C C . GLY A 1 83 ? 8.027 -1.978 -1.882 1.00 79.31 83 GLY A C 1
ATOM 679 O O . GLY A 1 83 ? 7.409 -2.995 -2.216 1.00 79.31 83 GLY A O 1
ATOM 680 N N . SER A 1 84 ? 9.322 -1.827 -2.132 1.00 82.62 84 SER A N 1
ATOM 681 C CA . SER A 1 84 ? 10.095 -2.739 -2.973 1.00 82.62 84 SER A CA 1
ATOM 682 C C . SER A 1 84 ? 10.303 -4.097 -2.289 1.00 82.62 84 SER A C 1
ATOM 684 O O . SER A 1 84 ? 10.890 -4.192 -1.210 1.00 82.62 84 SER A O 1
ATOM 686 N N . ALA A 1 85 ? 9.801 -5.170 -2.904 1.00 77.31 85 ALA A N 1
ATOM 687 C CA . ALA A 1 85 ? 9.859 -6.537 -2.372 1.00 77.31 85 ALA A CA 1
ATOM 688 C C . ALA A 1 85 ? 10.425 -7.556 -3.375 1.00 77.31 85 ALA A C 1
ATOM 690 O O . ALA A 1 85 ? 10.756 -8.685 -3.000 1.00 77.31 85 ALA A O 1
ATOM 691 N N . THR A 1 86 ? 10.507 -7.178 -4.649 1.00 74.12 86 THR A N 1
ATOM 692 C CA . THR A 1 86 ? 10.991 -8.006 -5.754 1.00 74.12 86 THR A CA 1
ATOM 693 C C . THR A 1 86 ? 12.090 -7.287 -6.530 1.00 74.12 86 THR A C 1
ATOM 695 O O . THR A 1 86 ? 12.239 -6.071 -6.441 1.00 74.12 86 THR A O 1
ATOM 698 N N . PHE A 1 87 ? 12.854 -8.040 -7.326 1.00 73.81 87 PHE A N 1
ATOM 699 C CA . PHE A 1 87 ? 13.854 -7.454 -8.219 1.00 73.81 87 PHE A CA 1
ATOM 700 C C . PHE A 1 87 ? 13.226 -6.465 -9.216 1.00 73.81 87 PHE A C 1
ATOM 702 O O . PHE A 1 87 ? 13.797 -5.412 -9.471 1.00 73.81 87 PHE A O 1
ATOM 709 N N . ASN A 1 88 ? 12.019 -6.756 -9.711 1.00 74.12 88 ASN A N 1
ATOM 710 C CA . ASN A 1 88 ? 11.291 -5.850 -10.600 1.00 74.12 88 ASN A CA 1
ATOM 711 C C . ASN A 1 88 ? 10.926 -4.534 -9.907 1.00 74.12 88 ASN A C 1
ATOM 713 O O . ASN A 1 88 ? 11.058 -3.485 -10.529 1.00 74.12 88 ASN A O 1
ATOM 717 N N . ASP A 1 89 ? 10.535 -4.567 -8.628 1.00 75.75 89 ASP A N 1
ATOM 718 C CA . ASP A 1 89 ? 10.262 -3.337 -7.873 1.00 75.75 89 ASP A CA 1
ATOM 719 C C . ASP A 1 89 ? 11.532 -2.472 -7.782 1.00 75.75 89 ASP A C 1
ATOM 721 O O . ASP A 1 89 ? 11.491 -1.283 -8.067 1.00 75.75 89 ASP A O 1
ATOM 725 N N . VAL A 1 90 ? 12.689 -3.082 -7.495 1.00 79.06 90 VAL A N 1
ATOM 726 C CA . VAL A 1 90 ? 13.979 -2.366 -7.448 1.00 79.06 90 VAL A CA 1
ATOM 727 C C . VAL A 1 90 ? 14.339 -1.769 -8.811 1.00 79.06 90 VAL A C 1
ATOM 729 O O . VAL A 1 90 ? 14.770 -0.622 -8.890 1.00 79.06 90 VAL A O 1
ATOM 732 N N . MET A 1 91 ? 14.147 -2.524 -9.895 1.00 79.62 91 MET A N 1
ATOM 733 C CA . MET A 1 91 ? 14.387 -2.014 -11.247 1.00 79.62 91 MET A CA 1
ATOM 734 C C . MET A 1 91 ? 13.429 -0.874 -11.608 1.00 79.62 91 MET A C 1
ATOM 736 O O . MET A 1 91 ? 13.8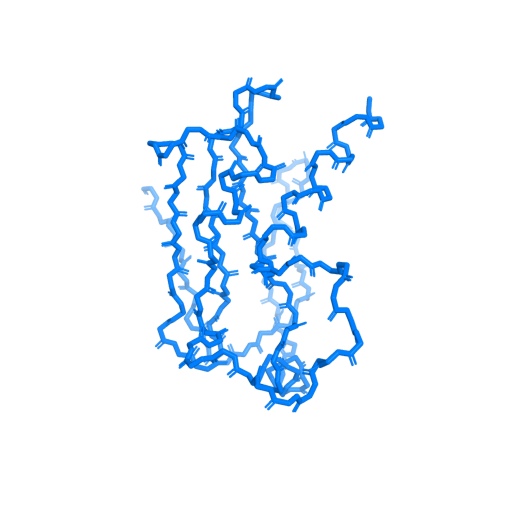41 0.062 -12.286 1.00 79.62 91 MET A O 1
ATOM 740 N N . THR A 1 92 ? 12.185 -0.928 -11.125 1.00 77.31 92 THR A N 1
ATOM 741 C CA . THR A 1 92 ? 11.203 0.158 -11.252 1.00 77.31 92 THR A CA 1
ATOM 742 C C . THR A 1 92 ? 11.680 1.408 -10.522 1.00 77.31 92 THR A C 1
ATOM 744 O O . THR A 1 92 ? 11.639 2.499 -11.075 1.00 77.31 92 THR A O 1
ATOM 747 N N . ASP A 1 93 ? 12.188 1.272 -9.300 1.00 80.31 93 ASP A N 1
ATOM 748 C CA . ASP A 1 93 ? 12.688 2.422 -8.544 1.00 80.31 93 ASP A CA 1
ATOM 749 C C . ASP A 1 93 ? 13.909 3.062 -9.229 1.00 80.31 93 ASP A C 1
ATOM 751 O O . ASP A 1 93 ? 14.025 4.286 -9.277 1.00 80.31 93 ASP A O 1
ATOM 755 N N . LEU A 1 94 ? 14.801 2.243 -9.801 1.00 81.19 94 LEU A N 1
ATOM 756 C CA . LEU A 1 94 ? 16.014 2.704 -10.488 1.00 81.19 94 LEU A CA 1
ATOM 757 C C . LEU A 1 94 ? 15.750 3.352 -11.851 1.00 81.19 94 LEU A C 1
ATOM 759 O O . LEU A 1 94 ? 16.488 4.254 -12.242 1.00 81.19 94 LEU A O 1
ATOM 763 N N . ALA A 1 95 ? 14.742 2.887 -12.589 1.00 82.31 95 ALA A N 1
ATOM 764 C CA . ALA A 1 95 ? 14.400 3.430 -13.903 1.00 82.31 95 ALA A CA 1
ATOM 765 C C . ALA A 1 95 ? 13.337 4.548 -13.840 1.00 82.31 95 ALA A C 1
ATOM 767 O O . ALA A 1 95 ? 12.964 5.116 -14.873 1.00 82.31 95 ALA A O 1
ATOM 768 N N . ALA A 1 96 ? 12.885 4.920 -12.636 1.00 81.69 96 ALA A N 1
ATOM 769 C CA . ALA A 1 96 ? 11.957 6.021 -12.441 1.00 81.69 96 ALA A CA 1
ATOM 770 C C . ALA A 1 96 ? 12.571 7.355 -12.891 1.00 81.69 96 ALA A C 1
ATOM 772 O O . ALA A 1 96 ? 13.705 7.701 -12.566 1.00 81.69 96 ALA A O 1
ATOM 773 N N . SER A 1 97 ? 11.787 8.134 -13.631 1.00 82.19 97 SER A N 1
ATOM 774 C CA . SER A 1 97 ? 12.170 9.465 -14.096 1.00 82.19 97 SER A CA 1
ATOM 775 C C . SER A 1 97 ? 11.527 10.546 -13.227 1.00 82.19 97 SER A C 1
ATOM 777 O O . SER A 1 97 ? 10.388 10.377 -12.779 1.00 82.19 97 SER A O 1
ATOM 779 N N . PRO A 1 98 ? 12.213 11.675 -12.986 1.00 83.94 98 PRO A N 1
ATOM 780 C CA . PRO A 1 98 ? 11.623 12.785 -12.258 1.00 83.94 98 PRO A CA 1
ATOM 781 C C . PRO A 1 98 ? 10.471 13.393 -13.065 1.00 83.94 98 PRO A C 1
ATOM 783 O O . PRO A 1 98 ? 10.608 13.672 -14.255 1.00 83.94 98 PRO A O 1
ATOM 786 N N . VAL A 1 99 ? 9.340 13.630 -12.406 1.00 85.12 99 VAL A N 1
ATOM 787 C CA . VAL A 1 99 ? 8.177 14.316 -12.972 1.00 85.12 99 VAL A CA 1
ATOM 788 C C . VAL A 1 99 ? 7.658 15.351 -11.991 1.00 85.12 99 VAL A C 1
ATOM 790 O O . VAL A 1 99 ? 7.541 15.114 -10.787 1.00 85.12 99 VAL A O 1
ATOM 793 N N . THR A 1 100 ? 7.314 16.511 -12.537 1.00 86.69 100 THR A N 1
ATOM 794 C CA . THR A 1 100 ? 6.699 17.601 -11.789 1.00 86.69 100 THR A CA 1
ATOM 795 C C . THR A 1 100 ? 5.184 17.478 -11.854 1.00 86.69 100 THR A C 1
ATOM 797 O O . THR A 1 100 ? 4.609 17.391 -12.937 1.00 86.69 100 THR A O 1
ATOM 800 N N . PHE A 1 101 ? 4.526 17.525 -10.701 1.00 83.56 101 PHE A N 1
ATOM 801 C CA . PHE A 1 101 ? 3.071 17.598 -10.602 1.00 83.56 101 PHE A CA 1
ATOM 802 C C . PHE A 1 101 ? 2.644 18.647 -9.574 1.00 83.56 101 PHE A C 1
ATOM 804 O O . PHE A 1 101 ? 3.432 19.110 -8.748 1.00 83.56 101 PHE A O 1
ATOM 811 N N . VAL A 1 102 ? 1.381 19.063 -9.652 1.00 89.12 102 VAL A N 1
ATOM 812 C CA . VAL A 1 102 ? 0.807 20.062 -8.748 1.00 89.12 102 VAL A CA 1
ATOM 813 C C . VAL A 1 102 ? 0.155 19.346 -7.571 1.00 89.12 102 VAL A C 1
ATOM 815 O O . VAL A 1 102 ? -0.7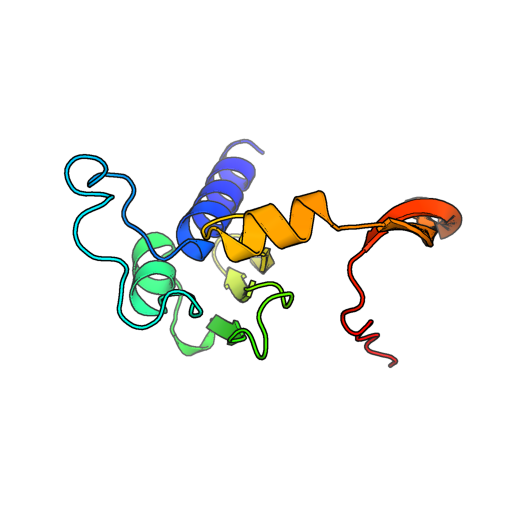95 18.590 -7.758 1.00 89.12 102 VAL A O 1
ATOM 818 N N . ALA A 1 103 ? 0.642 19.607 -6.360 1.00 84.69 103 ALA A N 1
ATOM 819 C CA . ALA A 1 103 ? 0.016 19.150 -5.124 1.00 84.69 103 ALA A CA 1
ATOM 820 C C . ALA A 1 103 ? -0.582 20.338 -4.360 1.00 84.69 103 ALA A C 1
ATOM 822 O O . ALA A 1 103 ? -0.049 21.450 -4.401 1.00 84.69 103 ALA A O 1
ATOM 823 N N . ARG A 1 104 ? -1.686 20.108 -3.641 1.00 85.38 104 ARG A N 1
ATOM 824 C CA . ARG A 1 104 ? -2.229 21.096 -2.701 1.00 85.38 104 ARG A CA 1
ATOM 825 C C . ARG A 1 104 ? -1.453 21.045 -1.391 1.00 85.38 104 ARG A C 1
ATOM 827 O O . ARG A 1 104 ? -1.286 19.976 -0.811 1.00 85.38 104 ARG A O 1
ATOM 834 N N . ASP A 1 105 ? -0.997 22.200 -0.922 1.00 85.12 105 ASP A N 1
ATOM 835 C CA . ASP A 1 105 ? -0.435 22.334 0.419 1.00 85.12 105 ASP A CA 1
ATOM 836 C C . ASP A 1 105 ? -1.547 22.314 1.498 1.00 85.12 105 ASP A C 1
ATOM 838 O O . ASP A 1 105 ? -2.733 22.436 1.171 1.00 85.12 105 ASP A O 1
ATOM 842 N N . PRO A 1 106 ? -1.205 22.204 2.798 1.00 83.81 106 PRO A N 1
ATOM 843 C CA . PRO A 1 106 ? -2.194 22.220 3.884 1.00 83.81 106 PRO A CA 1
ATOM 844 C C . PRO A 1 106 ? -3.021 23.512 3.988 1.00 83.81 106 PRO A C 1
ATOM 846 O O . PRO A 1 106 ? -4.005 23.553 4.717 1.00 83.81 106 PRO A O 1
ATOM 849 N N . ARG A 1 107 ? -2.622 24.581 3.288 1.00 87.81 107 ARG A N 1
ATOM 850 C CA . ARG A 1 107 ? -3.330 25.868 3.217 1.00 87.81 107 ARG A CA 1
ATOM 851 C C . ARG A 1 107 ? -4.175 25.982 1.940 1.00 87.81 107 ARG A C 1
ATOM 853 O O . ARG A 1 107 ? -4.696 27.054 1.651 1.00 87.81 107 ARG A O 1
ATOM 860 N N . GLY A 1 108 ? -4.292 24.901 1.166 1.00 88.31 108 GLY A N 1
ATOM 861 C CA . GLY A 1 108 ? -5.084 24.825 -0.060 1.00 88.31 108 GLY A CA 1
ATOM 862 C C . GLY A 1 108 ? -4.419 25.422 -1.303 1.00 88.31 108 GLY A C 1
ATOM 863 O O . GLY A 1 108 ? -5.071 25.525 -2.342 1.00 88.31 108 GLY A O 1
ATOM 864 N N . ARG A 1 109 ? -3.140 25.809 -1.241 1.00 89.06 109 ARG A N 1
ATOM 865 C CA . ARG A 1 109 ? -2.425 26.415 -2.373 1.00 89.06 109 ARG A CA 1
ATOM 866 C C . ARG A 1 109 ? -1.808 25.344 -3.260 1.00 89.06 109 ARG A C 1
ATOM 868 O O . ARG A 1 109 ? -1.262 24.360 -2.769 1.00 89.06 109 ARG A O 1
ATOM 875 N N . ASN A 1 110 ? -1.840 25.576 -4.567 1.00 90.44 110 ASN A N 1
ATOM 876 C CA . ASN A 1 110 ? -1.158 24.729 -5.538 1.00 90.44 110 ASN A CA 1
ATOM 877 C C . ASN A 1 110 ? 0.353 24.970 -5.460 1.00 90.44 110 ASN A C 1
ATOM 879 O O . ASN A 1 110 ? 0.813 26.098 -5.639 1.00 90.44 110 ASN A O 1
ATOM 883 N N . LYS A 1 111 ? 1.122 23.912 -5.205 1.00 87.38 111 LYS A N 1
ATOM 884 C CA . LYS A 1 111 ? 2.582 23.943 -5.161 1.00 87.38 111 LYS A CA 1
ATOM 885 C C . LYS A 1 111 ? 3.140 22.906 -6.143 1.00 87.38 111 LYS A C 1
ATOM 887 O O . LYS A 1 111 ? 2.687 21.760 -6.112 1.00 87.38 111 LYS A O 1
ATOM 892 N N . PRO A 1 112 ? 4.114 23.268 -6.996 1.00 86.94 112 PRO A N 1
ATOM 893 C CA . PRO A 1 112 ? 4.827 22.280 -7.791 1.00 86.94 112 PRO A CA 1
ATOM 894 C C . PRO A 1 112 ? 5.653 21.382 -6.864 1.00 86.94 112 PRO A C 1
ATOM 896 O O . PRO A 1 112 ? 6.366 21.863 -5.978 1.00 86.94 112 PRO A O 1
ATOM 899 N N . VAL A 1 113 ? 5.539 20.076 -7.065 1.00 84.75 113 VAL A N 1
ATOM 900 C CA . VAL A 1 113 ? 6.302 19.045 -6.362 1.00 84.75 113 VAL A CA 1
ATOM 901 C C . VAL A 1 113 ? 6.955 18.155 -7.408 1.00 84.75 113 VAL A C 1
ATOM 903 O O . VAL A 1 113 ? 6.347 17.841 -8.430 1.00 84.75 113 VAL A O 1
ATOM 906 N N . VAL A 1 114 ? 8.203 17.771 -7.157 1.00 82.31 114 VAL A N 1
ATOM 907 C CA . VAL A 1 114 ? 8.920 16.792 -7.975 1.00 82.31 114 VAL A CA 1
ATOM 908 C C . VAL A 1 114 ? 8.762 15.433 -7.308 1.00 82.31 114 VAL A C 1
ATOM 910 O O . VAL A 1 114 ? 9.113 15.277 -6.139 1.00 82.31 114 VAL A O 1
ATOM 913 N N . GLY A 1 115 ? 8.221 14.465 -8.038 1.00 80.88 115 GLY A N 1
ATOM 914 C CA . GLY A 1 115 ? 8.269 13.056 -7.660 1.00 80.88 115 GLY A CA 1
ATOM 915 C C . GLY A 1 115 ? 8.989 12.235 -8.716 1.00 80.88 115 GLY A C 1
ATOM 916 O O . GLY A 1 115 ? 9.423 12.762 -9.737 1.00 80.88 115 GLY A O 1
ATOM 917 N N . ALA A 1 116 ? 9.110 10.939 -8.466 1.00 76.56 116 ALA A N 1
ATOM 918 C CA . ALA A 1 116 ? 9.620 9.979 -9.433 1.00 76.56 116 ALA A CA 1
ATOM 919 C C . ALA A 1 116 ? 8.445 9.161 -9.984 1.00 76.56 116 ALA A C 1
ATOM 921 O O . ALA A 1 116 ? 7.554 8.768 -9.229 1.00 76.56 116 ALA A O 1
ATOM 922 N N . THR A 1 117 ? 8.413 8.933 -11.294 1.00 71.50 117 THR A N 1
ATOM 923 C CA . THR A 1 117 ? 7.384 8.121 -11.947 1.00 71.50 117 THR A CA 1
ATOM 924 C C . THR A 1 117 ? 8.009 7.172 -12.959 1.00 71.50 117 THR A C 1
ATOM 926 O O . THR A 1 117 ? 9.032 7.471 -13.572 1.00 71.50 117 THR A O 1
ATOM 929 N N . HIS A 1 118 ? 7.369 6.027 -13.148 1.00 66.81 118 HIS A N 1
ATOM 930 C CA . HIS A 1 118 ? 7.604 5.150 -14.287 1.00 66.81 118 HIS A CA 1
ATOM 931 C C . HIS A 1 118 ? 6.502 5.383 -15.324 1.00 66.81 118 HIS A C 1
ATOM 933 O O . HIS A 1 118 ? 5.429 5.872 -14.973 1.00 66.81 118 HIS A O 1
ATOM 939 N N . VAL A 1 119 ? 6.717 5.011 -16.591 1.00 49.94 119 VAL A N 1
ATOM 940 C CA . VAL A 1 119 ? 5.648 4.998 -17.609 1.00 49.94 119 VAL A CA 1
ATOM 941 C C . VAL A 1 119 ? 4.590 3.969 -17.186 1.00 49.94 119 VAL A C 1
ATOM 943 O O . VAL A 1 119 ? 4.663 2.789 -17.512 1.00 49.94 119 VAL A O 1
ATOM 946 N N . GLY A 1 120 ? 3.645 4.411 -16.364 1.00 43.38 120 GLY A N 1
ATOM 947 C CA . GLY A 1 120 ? 2.715 3.568 -15.632 1.00 43.38 120 GLY A CA 1
ATOM 948 C C . GLY A 1 120 ? 1.570 4.418 -15.107 1.00 43.38 120 GLY A C 1
ATOM 949 O O . GLY A 1 120 ? 1.660 5.002 -14.037 1.00 43.38 120 GLY A O 1
ATOM 950 N N . MET A 1 121 ? 0.529 4.513 -15.934 1.00 39.94 121 MET A N 1
ATOM 951 C CA . MET A 1 121 ? -0.844 4.951 -15.655 1.00 39.94 121 MET A CA 1
ATOM 952 C C . MET A 1 121 ? -1.070 5.850 -14.420 1.00 39.94 121 MET A C 1
ATOM 954 O O . MET A 1 121 ? -1.172 5.384 -13.287 1.00 39.94 121 MET A O 1
ATOM 958 N N . PHE A 1 122 ? -1.311 7.140 -14.665 1.00 37.34 122 PHE A N 1
ATOM 959 C CA . PHE A 1 122 ? -1.966 8.021 -13.697 1.00 37.34 122 PHE A CA 1
ATOM 960 C C . PHE A 1 122 ? -3.467 7.688 -13.668 1.00 37.34 122 PHE A C 1
ATOM 962 O O . PHE A 1 122 ? -4.208 8.057 -14.578 1.00 37.34 122 PHE A O 1
ATOM 969 N N . LEU A 1 123 ? -3.931 6.981 -12.637 1.00 36.44 123 LEU A N 1
ATOM 970 C CA . LEU A 1 123 ? -5.362 6.857 -12.351 1.00 36.44 123 LEU A CA 1
ATOM 971 C C . LEU A 1 123 ? -5.775 8.002 -11.424 1.00 36.44 123 LEU A C 1
ATOM 973 O O . LEU A 1 123 ? -5.557 7.960 -10.217 1.00 36.44 123 LEU A O 1
ATOM 977 N N . SER A 1 124 ? -6.359 9.048 -12.004 1.00 36.56 124 SER A N 1
ATOM 978 C CA . SER A 1 124 ? -7.068 10.085 -11.256 1.00 36.56 124 SER A CA 1
ATOM 979 C C . SER A 1 124 ? -8.529 9.663 -11.122 1.00 36.56 124 SER A C 1
ATOM 981 O O . SER A 1 124 ? -9.226 9.522 -12.125 1.00 36.56 124 SER A O 1
ATOM 983 N N . ALA A 1 125 ? -9.000 9.474 -9.890 1.00 26.50 125 ALA A N 1
ATOM 984 C CA . ALA A 1 125 ? -10.430 9.447 -9.619 1.00 26.50 125 ALA A CA 1
ATOM 985 C C . ALA A 1 125 ? -10.946 10.890 -9.717 1.00 26.50 125 ALA A C 1
ATOM 987 O O . ALA A 1 125 ? -10.680 11.713 -8.839 1.00 26.50 125 ALA A O 1
ATOM 988 N N . LYS A 1 126 ? -11.616 11.219 -10.823 1.00 28.12 126 LYS A N 1
ATOM 989 C CA . LYS A 1 126 ? -12.453 12.418 -10.903 1.00 28.12 126 LYS A CA 1
ATOM 990 C C . LYS A 1 126 ? -13.820 12.077 -10.310 1.00 28.12 126 LYS A C 1
ATOM 992 O O . LYS A 1 126 ? -14.408 11.071 -10.701 1.00 28.12 126 LYS A O 1
ATOM 997 N N . HIS A 1 127 ? -14.252 12.898 -9.356 1.00 31.84 127 HIS A N 1
ATOM 998 C CA . HIS A 1 127 ? -15.644 12.992 -8.919 1.00 31.84 127 HIS A CA 1
ATOM 999 C C . HIS A 1 127 ? -16.488 13.685 -9.987 1.00 31.84 127 HIS A C 1
ATOM 1001 O O . HIS A 1 127 ? -15.935 14.588 -10.662 1.00 31.84 127 HIS A O 1
#

InterPro domains:
  IPR029058 Alpha/Beta hydrolase fold [G3DSA:3.40.50.1820] (1-127)
  IPR029058 Alpha/Beta hydrolase fold [SSF53474] (49-124)
  IPR052214 Diacylglycerol Lipase-Related [PTHR45792] (61-126)

Organism: NCBI:txid101924

Foldseek 3Di:
DVVVVVLLVLLQVQLQLDDPVPPPCPPPDDPPCSQWRDLCSNCVSNVADSVQKDWDTDPDLLGWGWIWGQRPVVRDIDIHTHADDDPSSVVNVVPWDWDWDWDQDPVRDTDIDIDTDDPDDDDDDDD

Secondary structure (DSSP, 8-state):
-HHHHHHHHHHHHHTTTS-GGGGGGTTS---S-TTS--HHHHHHHHT--GGGEEEE--SSTTSPPEEEEEETTTTEEEEEE----SHHHHHHHHHPEEEEEEEE-TTS-EEEEEEEE-S--------

Radius of gyration: 16.68 Å; chains: 1; bounding box: 32×48×37 Å

pLDDT: mean 74.02, std 18.15, range [26.5, 93.19]